Protein AF-A0A3P7R951-F1 (afdb_monomer)

Mean predicted aligned error: 12.89 Å

Solvent-accessible surface area (backbone atoms only — not comparable to full-atom values): 9909 Å² total; per-residue (Å²): 60,21,9,41,41,90,34,39,70,50,82,92,39,42,52,82,82,84,84,48,85,96,66,68,83,87,82,76,65,92,87,67,47,64,67,54,55,55,46,46,54,45,25,61,74,73,67,51,74,63,99,71,62,72,75,70,50,38,30,59,48,84,82,66,80,38,68,58,43,62,22,37,38,68,50,76,49,68,48,101,85,71,46,83,46,74,49,76,44,76,49,77,48,63,62,65,62,62,66,36,64,72,69,72,44,51,68,42,45,47,50,68,64,74,60,39,50,84,93,53,66,60,45,92,74,45,59,71,68,63,39,48,51,54,48,40,49,49,68,40,44,70,58,54,54,53,51,52,53,49,54,54,49,54,51,54,53,54,57,55,62,76,78,110

InterPro domains:
  IPR027417 P-loop containing nucleoside triphosphate hydrolase [G3DSA:3.40.50.300] (2-159)
  IPR027417 P-loop containing nucleoside triphosphate hydrolase [SSF52540] (18-157)
  IPR038729 Rad50/SbcC-type AAA domain [PF13476] (1-90)

Secondary structure (DSSP, 8-state):
-BSBTTSPSSGGG----PPPSS-------TTSSHHHHHHHHHHHHH-PPPSS-GGGTBPPHHHHT-SEEEEEEEEEEE-TTS-EEEEEEEEEEESS-HHHHHHT--HHHIIIIIS--GGGTTGGGS-HHHHHHHHHHHTTHHHHHHHHHHHHHHHHHHHHHHT-

pLDDT: mean 82.95, std 11.62, range [46.34, 96.81]

Foldseek 3Di:
DAQWAVQYFDPVSDDDDDADPPHDDDDDDPPPCSVVVVQLVCCQVPVDHPPDDPCNTGYHCVVVVDQKGKDKRWDWDQDPVRDIDIGMDIDMDGPPDPVCVVVVAQPLCCDQPVVDDPVCVCVCVDDPVSNVVSVCRRVVVVVVVVVVVVVVVVVVVVVVVVVD

Nearest PDB structures (foldseek):
  6yxx-assembly1_BN  TM=6.294E-01  e=1.209E+00  Trypanosoma brucei brucei
  6hiv-assembly1_BN  TM=6.078E-01  e=1.673E+00  Trypanosoma brucei brucei
  3ua0-assembly1_B-2  TM=7.048E-01  e=9.680E+00  Bombyx mori

Radius of gyration: 24.25 Å; Cα contacts (8 Å, |Δi|>4): 173; chains: 1; bounding box: 62×48×65 Å

Structure (mmCIF, N/CA/C/O backbone):
data_AF-A0A3P7R951-F1
#
_entry.id   AF-A0A3P7R951-F1
#
loop_
_atom_site.group_PDB
_atom_site.id
_atom_site.type_symbol
_atom_site.label_atom_id
_atom_site.label_alt_id
_atom_site.label_comp_id
_atom_site.label_asym_id
_atom_site.label_entity_id
_atom_site.label_seq_id
_atom_site.pdbx_PDB_ins_code
_atom_site.Cartn_x
_atom_site.Cartn_y
_atom_site.Cartn_z
_atom_site.occupancy
_atom_site.B_iso_or_equiv
_atom_site.auth_seq_id
_atom_site.auth_comp_id
_atom_site.auth_asym_id
_atom_site.auth_atom_id
_atom_site.pdbx_PDB_model_num
ATOM 1 N N . MET A 1 1 ? -11.004 -5.003 6.276 1.00 89.25 1 MET A N 1
ATOM 2 C CA . MET A 1 1 ? -9.749 -4.772 5.528 1.00 89.25 1 MET A CA 1
ATOM 3 C C . MET A 1 1 ? -9.706 -5.751 4.374 1.00 89.25 1 MET A C 1
ATOM 5 O O . MET A 1 1 ? -10.149 -6.871 4.559 1.00 89.25 1 MET A O 1
ATOM 9 N N . GLN A 1 2 ? -9.208 -5.353 3.211 1.00 89.12 2 GLN A N 1
ATOM 10 C CA . GLN A 1 2 ? -9.095 -6.212 2.027 1.00 89.12 2 GLN A CA 1
ATOM 11 C C . GLN A 1 2 ? -7.785 -5.899 1.307 1.00 89.12 2 GLN A C 1
ATOM 13 O O . GLN A 1 2 ? -7.448 -4.721 1.205 1.00 89.12 2 GLN A O 1
ATOM 18 N N . GLY A 1 3 ? -7.098 -6.917 0.777 1.00 83.00 3 GLY A N 1
ATOM 19 C CA . GLY A 1 3 ? -5.912 -6.735 -0.065 1.00 83.00 3 GLY A CA 1
ATOM 20 C C . GLY A 1 3 ? -4.716 -6.110 0.659 1.00 83.00 3 GLY A C 1
ATOM 21 O O . GLY A 1 3 ? -3.946 -5.385 0.036 1.00 83.00 3 GLY A O 1
ATOM 22 N N . ILE A 1 4 ? -4.577 -6.352 1.967 1.00 84.81 4 ILE A N 1
ATOM 23 C CA . ILE A 1 4 ? -3.501 -5.806 2.812 1.00 84.81 4 ILE A CA 1
ATOM 24 C C . ILE A 1 4 ? -2.656 -6.954 3.346 1.00 84.81 4 ILE A C 1
ATOM 26 O O . ILE A 1 4 ? -3.158 -7.777 4.110 1.00 84.81 4 ILE A O 1
ATOM 30 N N . ARG A 1 5 ? -1.367 -6.988 2.995 1.00 84.00 5 ARG A N 1
ATOM 31 C CA . ARG A 1 5 ? -0.429 -8.061 3.374 1.00 84.00 5 ARG A CA 1
ATOM 32 C C . ARG A 1 5 ? -1.039 -9.449 3.178 1.00 84.00 5 ARG A C 1
ATOM 34 O O . ARG A 1 5 ? -1.474 -9.747 2.081 1.00 84.00 5 ARG A O 1
ATOM 41 N N . SER A 1 6 ? -1.107 -10.292 4.207 1.00 76.00 6 SER A N 1
ATOM 42 C CA . SER A 1 6 ? -1.688 -11.637 4.130 1.00 76.00 6 SER A CA 1
ATOM 43 C C . SER A 1 6 ? -3.213 -11.656 3.969 1.00 76.00 6 SER A C 1
ATOM 45 O O . SER A 1 6 ? -3.767 -12.704 3.648 1.00 76.00 6 SER A O 1
ATOM 47 N N . VAL A 1 7 ? -3.908 -10.526 4.148 1.00 79.81 7 VAL A N 1
ATOM 48 C CA . VAL A 1 7 ? -5.352 -10.436 3.902 1.00 79.81 7 VAL A CA 1
ATOM 49 C C . VAL A 1 7 ? -5.596 -10.511 2.401 1.00 79.81 7 VAL A C 1
ATOM 51 O O . VAL A 1 7 ? -5.160 -9.637 1.647 1.00 79.81 7 VAL A O 1
ATOM 54 N N . GLY A 1 8 ? -6.304 -11.561 1.987 1.00 70.19 8 GLY A N 1
ATOM 55 C CA . GLY A 1 8 ? -6.556 -11.863 0.586 1.00 70.19 8 GLY A CA 1
ATOM 56 C C . GLY A 1 8 ? -7.261 -10.740 -0.179 1.00 70.19 8 GLY A C 1
ATOM 57 O O . GLY A 1 8 ? -7.849 -9.803 0.373 1.00 70.19 8 GLY A O 1
ATOM 58 N N . VAL A 1 9 ? -7.191 -10.844 -1.503 1.00 74.81 9 VAL A N 1
ATOM 59 C CA . VAL A 1 9 ? -7.805 -9.889 -2.430 1.00 74.81 9 VAL A CA 1
ATOM 60 C C . VAL A 1 9 ? -9.264 -10.271 -2.681 1.00 74.81 9 VAL A C 1
ATOM 62 O O . VAL A 1 9 ? -9.586 -11.448 -2.849 1.00 74.81 9 VAL A O 1
ATOM 65 N N . GLY A 1 10 ? -10.135 -9.267 -2.766 1.00 73.06 10 GLY A N 1
ATOM 66 C CA . GLY A 1 10 ? -11.569 -9.424 -3.018 1.00 73.06 10 GLY A CA 1
ATOM 67 C C . GLY A 1 10 ? -12.422 -9.280 -1.749 1.00 73.06 10 GLY A C 1
ATOM 68 O O . GLY A 1 10 ? -11.934 -9.546 -0.649 1.00 73.06 10 GLY A O 1
ATOM 69 N N . PRO A 1 11 ? -13.687 -8.839 -1.874 1.00 72.31 11 PRO A N 1
ATOM 70 C CA . PRO A 1 11 ? -14.583 -8.634 -0.733 1.00 72.31 11 PRO A CA 1
ATOM 71 C C . PRO A 1 11 ? -14.856 -9.917 0.066 1.00 72.31 11 PRO A C 1
ATOM 73 O O . PRO A 1 11 ? -15.053 -9.847 1.274 1.00 72.31 11 PRO A O 1
ATOM 76 N N . GLN A 1 12 ? -14.806 -11.083 -0.581 1.00 76.50 12 GLN A N 1
ATOM 77 C CA . GLN A 1 12 ? -14.976 -12.399 0.039 1.00 76.50 12 GLN A CA 1
ATOM 78 C C . GLN A 1 12 ? -13.847 -12.775 1.010 1.00 76.50 12 GLN A C 1
ATOM 80 O O . GLN A 1 12 ? -14.050 -13.587 1.901 1.00 76.50 12 GLN A O 1
ATOM 85 N N . ASN A 1 13 ? -12.670 -12.163 0.856 1.00 78.94 13 ASN A N 1
ATOM 86 C CA . ASN A 1 13 ? -11.493 -12.408 1.692 1.00 78.94 13 ASN A CA 1
ATOM 87 C C . ASN A 1 13 ? -11.243 -11.252 2.671 1.00 78.94 13 ASN A C 1
ATOM 89 O O . ASN A 1 13 ? -10.137 -11.096 3.195 1.00 78.94 13 ASN A O 1
ATOM 93 N N . ALA A 1 14 ? -12.241 -10.388 2.876 1.00 83.56 14 ALA A N 1
ATOM 94 C CA . ALA A 1 14 ? -12.091 -9.231 3.735 1.00 83.56 14 ALA A CA 1
ATOM 95 C C . ALA A 1 14 ? -12.013 -9.653 5.209 1.00 83.56 14 ALA A C 1
ATOM 97 O O . ALA A 1 14 ? -12.940 -10.243 5.756 1.00 83.56 14 ALA A O 1
ATOM 98 N N . ALA A 1 15 ? -10.932 -9.268 5.883 1.00 86.31 15 ALA A N 1
ATOM 99 C CA . ALA A 1 15 ? -10.808 -9.423 7.325 1.00 86.31 15 ALA A CA 1
ATOM 100 C C . ALA A 1 15 ? -11.641 -8.350 8.040 1.00 86.31 15 ALA A C 1
ATOM 102 O O . ALA A 1 15 ? -11.412 -7.146 7.852 1.00 86.31 15 ALA A O 1
ATOM 103 N N . VAL A 1 16 ? -12.597 -8.772 8.863 1.00 89.75 16 VAL A N 1
ATOM 104 C CA . VAL A 1 16 ? -13.429 -7.893 9.693 1.00 89.75 16 VAL A CA 1
ATOM 105 C C . VAL A 1 16 ? -13.048 -8.107 11.152 1.00 89.75 16 VAL A C 1
ATOM 107 O O . VAL A 1 16 ? -12.957 -9.241 11.607 1.00 89.75 16 VAL A O 1
ATOM 110 N N . VAL A 1 17 ? -12.800 -7.011 11.866 1.00 90.81 17 VAL A N 1
ATOM 111 C CA . VAL A 1 17 ? -12.533 -7.017 13.307 1.00 90.81 17 VAL A CA 1
ATOM 112 C C . VAL A 1 17 ? -13.584 -6.142 13.965 1.00 90.81 17 VAL A C 1
ATOM 114 O O . VAL A 1 17 ? -13.772 -4.993 13.557 1.00 90.81 17 VAL A O 1
ATOM 117 N N . GLU A 1 18 ? -14.265 -6.692 14.961 1.00 92.50 18 GLU A N 1
ATOM 118 C CA . GLU A 1 18 ? -15.212 -5.966 15.795 1.00 92.50 18 GLU A CA 1
ATOM 119 C C . GLU A 1 18 ? -14.535 -5.596 17.114 1.00 92.50 18 GLU A C 1
ATOM 121 O O . GLU A 1 18 ? -13.963 -6.448 17.795 1.00 92.50 18 GLU A O 1
ATOM 126 N N . PHE A 1 19 ? -14.553 -4.305 17.445 1.00 91.56 19 PHE A N 1
ATOM 127 C CA . PHE A 1 19 ? -13.993 -3.808 18.696 1.00 91.56 19 PHE A CA 1
ATOM 128 C C . PHE A 1 19 ? -15.072 -3.842 19.773 1.00 91.56 19 PHE A C 1
ATOM 130 O O . PHE A 1 19 ? -16.126 -3.222 19.635 1.00 91.56 19 PHE A O 1
ATOM 137 N N . LEU A 1 20 ? -14.784 -4.572 20.843 1.00 89.94 20 LEU A N 1
ATOM 138 C CA . LEU A 1 20 ? -15.634 -4.730 22.011 1.00 89.94 20 LEU A CA 1
ATOM 139 C C . LEU A 1 20 ? -15.342 -3.638 23.046 1.00 89.94 20 LEU A C 1
ATOM 141 O O . LEU A 1 20 ? -14.208 -3.169 23.181 1.00 89.94 20 LEU A O 1
ATOM 145 N N . SER A 1 21 ? -16.376 -3.270 23.802 1.00 86.81 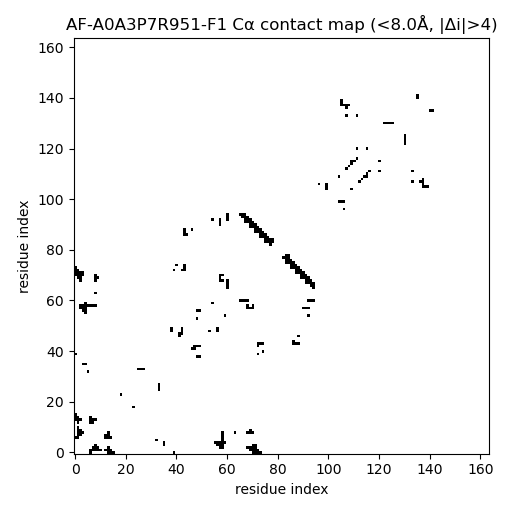21 SER A N 1
ATOM 146 C CA . SER A 1 21 ? -16.282 -2.400 24.976 1.00 86.81 21 SER A CA 1
ATOM 147 C C . SER A 1 21 ? -16.407 -3.247 26.251 1.00 86.81 21 SER A C 1
ATOM 149 O O . SER A 1 21 ? -17.259 -4.136 26.281 1.00 86.81 21 SER A O 1
ATOM 151 N N . PRO A 1 22 ? -15.587 -3.017 27.295 1.00 92.25 22 PRO A N 1
ATOM 152 C CA . PRO A 1 22 ? -14.602 -1.937 27.426 1.00 92.25 22 PRO A CA 1
ATOM 153 C C . PRO A 1 22 ? -13.216 -2.266 26.845 1.00 92.25 22 PRO A C 1
ATOM 155 O O . PRO A 1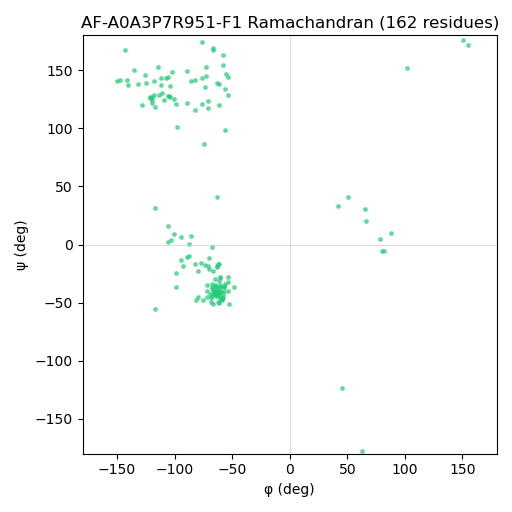 22 ? -12.376 -1.376 26.751 1.00 92.25 22 PRO A O 1
ATOM 158 N N . LEU A 1 23 ? -12.957 -3.525 26.477 1.00 90.44 23 LEU A N 1
ATOM 159 C CA . LEU A 1 23 ? -11.631 -3.995 26.079 1.00 90.44 23 LEU A CA 1
ATOM 160 C C . LEU A 1 23 ? -11.710 -4.965 24.895 1.00 90.44 23 LEU A C 1
ATOM 162 O O . LEU A 1 23 ? -12.528 -5.880 24.879 1.00 90.44 23 LEU A O 1
ATOM 166 N N . THR A 1 24 ? -10.796 -4.801 23.937 1.00 91.88 24 THR A N 1
ATOM 167 C CA . THR A 1 24 ? -10.568 -5.738 22.827 1.00 91.88 24 THR A CA 1
ATOM 168 C C . THR A 1 24 ? -9.147 -6.283 22.912 1.00 91.88 24 THR A C 1
ATOM 170 O O . THR A 1 24 ? -8.198 -5.504 22.982 1.00 91.88 24 THR A O 1
ATOM 173 N N . ILE A 1 25 ? -8.982 -7.607 22.871 1.00 91.81 25 ILE A N 1
ATOM 174 C CA . ILE A 1 25 ? -7.669 -8.268 22.898 1.00 91.81 25 ILE A CA 1
ATOM 175 C C . ILE A 1 25 ? -7.380 -8.872 21.522 1.00 91.81 25 ILE A C 1
ATOM 177 O O . ILE A 1 25 ? -8.146 -9.690 21.021 1.00 91.81 25 ILE A O 1
ATOM 181 N N . LEU A 1 26 ? -6.246 -8.500 20.923 1.00 89.69 26 LEU A N 1
ATOM 182 C CA . LEU A 1 26 ? -5.749 -9.097 19.680 1.00 89.69 26 LEU A CA 1
ATOM 183 C C . LEU A 1 26 ? -4.688 -10.158 20.007 1.00 89.69 26 LEU A C 1
ATOM 185 O O . LEU A 1 26 ? -3.536 -9.829 20.285 1.00 89.69 26 LEU A O 1
ATOM 189 N N . CYS A 1 27 ? -5.075 -11.432 19.965 1.00 91.38 27 CYS A N 1
ATOM 190 C CA . CYS A 1 27 ? -4.230 -12.588 20.285 1.00 91.38 27 CYS A CA 1
ATOM 191 C C . CYS A 1 27 ? -3.994 -13.473 19.044 1.00 91.38 27 CYS A C 1
ATOM 193 O O . CYS A 1 27 ? -4.800 -13.485 18.118 1.00 91.38 27 CYS A O 1
ATOM 195 N N . GLY A 1 28 ? -2.870 -14.195 19.004 1.00 88.94 28 GLY A N 1
ATOM 196 C CA . GLY A 1 28 ? -2.537 -15.151 17.944 1.00 88.94 28 GLY A CA 1
ATOM 197 C C . GLY A 1 28 ? -1.027 -15.364 17.790 1.00 88.94 28 GLY A C 1
ATOM 198 O O . GLY A 1 28 ? -0.244 -14.614 18.379 1.00 88.94 28 GLY A O 1
ATOM 199 N N . PRO A 1 29 ? -0.585 -16.335 16.976 1.00 87.62 29 PRO A N 1
ATOM 200 C CA . PRO A 1 29 ? 0.834 -16.600 16.729 1.00 87.62 29 PRO A CA 1
ATOM 201 C C . PRO A 1 29 ? 1.544 -15.460 15.971 1.00 87.62 29 PRO A C 1
ATOM 203 O O . PRO A 1 29 ? 0.919 -14.518 15.464 1.00 87.62 29 PRO A O 1
ATOM 206 N N . ASN A 1 30 ? 2.877 -15.510 15.907 1.00 83.94 30 ASN A N 1
ATOM 207 C CA . ASN A 1 30 ? 3.661 -14.592 15.072 1.00 83.94 30 ASN A CA 1
ATOM 208 C C . ASN A 1 30 ? 3.282 -14.773 13.595 1.00 83.94 30 ASN A C 1
ATOM 210 O O . ASN A 1 30 ? 3.043 -15.886 13.144 1.00 83.94 30 ASN A O 1
ATOM 214 N N . GLY A 1 31 ? 3.154 -13.667 12.858 1.00 77.00 31 GLY A N 1
ATOM 215 C CA . GLY A 1 31 ? 2.663 -13.691 11.474 1.00 77.00 31 GLY A CA 1
ATOM 216 C C . GLY A 1 31 ? 1.135 -13.742 11.316 1.00 77.00 31 GLY A C 1
ATOM 217 O O . GLY A 1 31 ? 0.650 -13.546 10.208 1.00 77.00 31 GLY A O 1
ATOM 218 N N . ALA A 1 32 ? 0.353 -13.877 12.398 1.00 81.56 32 ALA A N 1
ATOM 219 C CA . ALA A 1 32 ? -1.119 -13.909 12.333 1.00 81.56 32 ALA A CA 1
ATOM 220 C C . ALA A 1 32 ? -1.790 -12.581 11.909 1.00 81.56 32 ALA A C 1
ATOM 222 O O . ALA A 1 32 ? -3.010 -12.502 11.836 1.00 81.56 32 ALA A O 1
ATOM 223 N N . GLY A 1 33 ? -1.021 -11.511 11.674 1.00 83.81 33 GLY A N 1
ATOM 224 C CA . GLY A 1 33 ? -1.559 -10.220 11.223 1.00 83.81 33 GLY A CA 1
ATOM 225 C C . GLY A 1 33 ? -1.994 -9.253 12.333 1.00 83.81 33 GLY A C 1
ATOM 226 O O . GLY A 1 33 ? -2.563 -8.211 12.027 1.00 83.81 33 GLY A O 1
ATOM 227 N N . LYS A 1 34 ? -1.685 -9.525 13.611 1.00 88.69 34 LYS A N 1
ATOM 228 C CA . LYS A 1 34 ? -1.994 -8.620 14.744 1.00 88.69 34 LYS A CA 1
ATOM 229 C C . LYS A 1 34 ? -1.475 -7.194 14.517 1.00 88.69 34 LYS A C 1
ATOM 231 O O . LYS A 1 34 ? -2.235 -6.234 14.592 1.00 88.69 34 LYS A O 1
ATOM 236 N N . THR A 1 35 ? -0.194 -7.062 14.166 1.00 87.44 35 THR A N 1
ATOM 237 C CA . THR A 1 35 ? 0.429 -5.770 13.838 1.00 87.44 35 THR A CA 1
ATOM 238 C C . THR A 1 35 ? -0.257 -5.103 12.647 1.00 87.44 35 THR A C 1
ATOM 240 O O . THR A 1 35 ? -0.459 -3.897 12.657 1.00 87.44 35 THR A O 1
ATOM 243 N N . THR A 1 36 ? -0.699 -5.887 11.661 1.00 88.25 36 THR A N 1
ATOM 244 C CA . THR A 1 36 ? -1.396 -5.390 10.468 1.00 88.25 36 THR A CA 1
ATOM 245 C C . THR A 1 36 ? -2.746 -4.758 10.798 1.00 88.25 36 THR A C 1
ATOM 247 O O . THR A 1 36 ? -3.104 -3.757 10.183 1.00 88.25 36 THR A O 1
ATOM 250 N N . VAL A 1 37 ? -3.470 -5.268 11.803 1.00 90.00 37 VAL A N 1
ATOM 251 C CA . VAL A 1 37 ? -4.696 -4.622 12.308 1.00 90.00 37 VAL A CA 1
ATOM 252 C C . VAL A 1 37 ? -4.377 -3.222 12.844 1.00 90.00 37 VAL A C 1
ATOM 254 O O . VAL A 1 37 ? -5.046 -2.256 12.482 1.00 90.00 37 VAL A O 1
ATOM 257 N N . ILE A 1 38 ? -3.327 -3.095 13.660 1.00 90.00 38 ILE A N 1
ATOM 258 C CA . ILE A 1 38 ? -2.906 -1.812 14.243 1.00 90.00 38 ILE A CA 1
ATOM 259 C C . ILE A 1 38 ? -2.424 -0.837 13.160 1.00 90.00 38 ILE A C 1
ATOM 261 O O . ILE A 1 38 ? -2.808 0.332 13.159 1.00 90.00 38 ILE A O 1
ATOM 265 N N . GLU A 1 39 ? -1.639 -1.312 12.193 1.00 89.38 39 GLU A N 1
ATOM 266 C CA . GLU A 1 39 ? -1.187 -0.509 11.052 1.00 89.38 39 GLU A CA 1
ATOM 267 C C . GLU A 1 39 ? -2.363 -0.021 10.195 1.00 89.38 39 GLU A C 1
ATOM 269 O O . GLU A 1 39 ? -2.377 1.134 9.777 1.00 89.38 39 GLU A O 1
ATOM 274 N N . ALA A 1 40 ? -3.381 -0.856 9.971 1.00 90.06 40 ALA A N 1
ATOM 275 C CA . ALA A 1 40 ? -4.578 -0.464 9.235 1.00 90.06 40 ALA A CA 1
ATOM 276 C C . ALA A 1 40 ? -5.416 0.583 9.986 1.00 90.06 40 ALA A C 1
ATOM 278 O O . ALA A 1 40 ? -5.928 1.510 9.356 1.00 90.06 40 ALA A O 1
ATOM 279 N N . LEU A 1 41 ? -5.526 0.478 11.317 1.00 91.56 41 LEU A N 1
ATOM 280 C CA . LEU A 1 41 ? -6.161 1.503 12.154 1.00 91.56 41 LEU A CA 1
ATOM 281 C C . LEU A 1 41 ? -5.412 2.836 12.083 1.00 91.56 41 LEU A C 1
ATOM 283 O O . LEU A 1 41 ? -6.033 3.892 11.940 1.00 91.56 41 LEU A O 1
ATOM 287 N N . LYS A 1 42 ? -4.078 2.800 12.132 1.00 90.38 42 LYS A N 1
ATOM 288 C CA . LYS A 1 42 ? -3.265 4.002 11.948 1.00 90.38 42 LYS A CA 1
ATOM 289 C C . LYS A 1 42 ? -3.495 4.589 10.554 1.00 90.38 42 LYS A C 1
ATOM 291 O O . LYS A 1 42 ? -3.863 5.749 10.433 1.00 90.38 42 LYS A O 1
ATOM 296 N N . TYR A 1 43 ? -3.394 3.770 9.512 1.00 90.56 43 TYR A N 1
ATOM 297 C CA . TYR A 1 43 ? -3.570 4.213 8.132 1.00 90.56 43 TYR A CA 1
ATOM 298 C C . TYR A 1 43 ? -4.944 4.847 7.881 1.00 90.56 43 TYR A C 1
ATOM 300 O O . TYR A 1 43 ? -5.033 5.906 7.268 1.00 90.56 43 TYR A O 1
ATOM 308 N N . VAL A 1 44 ? -6.037 4.247 8.362 1.00 92.06 44 VAL A N 1
ATOM 309 C CA . VAL A 1 44 ? -7.381 4.802 8.128 1.00 92.06 44 VAL A CA 1
ATOM 310 C C . VAL A 1 44 ? -7.596 6.132 8.852 1.00 92.06 44 VAL A C 1
ATOM 312 O O . VAL A 1 44 ? -8.246 7.016 8.291 1.00 92.06 44 VAL A O 1
ATOM 315 N N . THR A 1 45 ? -7.005 6.305 10.037 1.00 90.50 45 THR A N 1
ATOM 316 C CA . THR A 1 45 ? -7.139 7.522 10.851 1.00 90.50 45 THR A CA 1
ATOM 317 C C . THR A 1 45 ? -6.197 8.640 10.403 1.00 90.50 45 THR A C 1
ATOM 319 O O . THR A 1 45 ? -6.660 9.755 10.187 1.00 90.50 45 THR A O 1
ATOM 322 N N . THR A 1 46 ? -4.912 8.357 10.180 1.00 89.00 46 THR A N 1
ATOM 323 C CA . THR A 1 46 ? -3.897 9.379 9.859 1.00 89.00 46 THR A CA 1
ATOM 324 C C . THR A 1 46 ? -3.593 9.496 8.367 1.00 89.00 46 THR A C 1
ATOM 326 O O . THR A 1 46 ? -3.163 10.543 7.902 1.00 89.00 46 THR A O 1
ATOM 329 N N . GLY A 1 47 ? -3.831 8.442 7.585 1.00 84.88 47 GLY A N 1
ATOM 330 C CA . GLY A 1 47 ? -3.391 8.350 6.190 1.00 84.88 47 GLY A CA 1
ATOM 331 C C . GLY A 1 47 ? -1.923 7.968 6.017 1.00 84.88 47 GLY A C 1
ATOM 332 O O . GLY A 1 47 ? -1.505 7.716 4.890 1.00 84.88 47 GLY A O 1
ATOM 333 N N . GLU A 1 48 ? -1.160 7.876 7.107 1.00 82.38 48 GLU A N 1
ATOM 334 C CA . GLU A 1 48 ? 0.242 7.474 7.062 1.00 82.38 48 GLU A CA 1
ATOM 335 C C . GLU A 1 48 ? 0.372 5.978 6.791 1.00 82.38 48 GLU A C 1
ATOM 337 O O . GLU A 1 48 ? -0.293 5.140 7.406 1.00 82.38 48 GLU A O 1
ATOM 342 N N . LEU A 1 49 ? 1.289 5.644 5.894 1.00 79.38 49 LEU A N 1
ATOM 343 C CA . LEU A 1 49 ? 1.703 4.272 5.649 1.00 79.38 49 LEU A CA 1
ATOM 344 C C . LEU A 1 49 ? 2.574 3.746 6.807 1.00 79.38 49 LEU A C 1
ATOM 346 O O . LEU A 1 49 ? 3.237 4.530 7.493 1.00 79.38 49 LEU A O 1
ATOM 350 N N . PRO A 1 50 ? 2.595 2.421 7.051 1.00 75.38 50 PRO A N 1
ATOM 351 C CA . PRO A 1 50 ? 3.537 1.834 7.998 1.00 75.38 50 PRO A CA 1
ATOM 352 C C . PRO A 1 50 ? 4.981 2.151 7.596 1.00 75.38 50 PRO A C 1
ATOM 354 O O . PRO A 1 50 ? 5.261 2.360 6.419 1.00 75.38 50 PRO A O 1
ATOM 357 N N . LYS A 1 51 ? 5.904 2.165 8.570 1.00 64.25 51 LYS A N 1
ATOM 358 C CA . LYS A 1 51 ? 7.335 2.428 8.335 1.00 64.25 51 LYS A CA 1
ATOM 359 C C . LYS A 1 51 ? 7.883 1.417 7.308 1.00 64.25 51 LYS A C 1
ATOM 361 O O . LYS A 1 51 ? 8.155 0.275 7.666 1.00 64.25 51 LYS A O 1
ATOM 366 N N . GLY A 1 52 ? 7.983 1.818 6.038 1.00 59.75 52 GLY A N 1
ATOM 367 C CA . GLY A 1 52 ? 8.347 0.953 4.912 1.00 59.75 52 GLY A CA 1
ATOM 368 C C . GLY A 1 52 ? 7.719 1.390 3.578 1.00 59.75 52 GLY A C 1
ATOM 369 O O . GLY A 1 52 ? 6.949 2.344 3.515 1.00 59.75 52 GLY A O 1
ATOM 370 N N . ASN A 1 53 ? 8.068 0.692 2.493 1.00 58.16 53 ASN A N 1
ATOM 371 C CA . ASN A 1 53 ? 7.596 0.973 1.130 1.00 58.16 53 ASN A CA 1
ATOM 372 C C . ASN A 1 53 ? 6.108 0.574 0.948 1.00 58.16 53 ASN A C 1
ATOM 374 O O . ASN A 1 53 ? 5.681 -0.451 1.484 1.00 58.16 53 ASN A O 1
ATOM 378 N N . LEU A 1 54 ? 5.328 1.324 0.151 1.00 57.44 54 LEU A N 1
ATOM 379 C CA . LEU A 1 54 ? 3.914 1.046 -0.196 1.00 57.44 54 LEU A CA 1
ATOM 380 C C . LEU A 1 54 ? 3.678 -0.406 -0.638 1.00 57.44 54 LEU A C 1
ATOM 382 O O . LEU A 1 54 ? 2.655 -1.012 -0.306 1.00 57.44 54 LEU A O 1
ATOM 386 N N . GLN A 1 55 ? 4.653 -0.967 -1.358 1.00 58.03 55 GLN A N 1
ATOM 387 C CA . GLN A 1 55 ? 4.619 -2.340 -1.863 1.00 58.03 55 GLN A CA 1
ATOM 388 C C . GLN A 1 55 ? 4.576 -3.406 -0.756 1.00 58.03 55 GLN A C 1
ATOM 390 O O . GLN A 1 55 ? 4.176 -4.531 -1.026 1.00 58.03 55 GLN A O 1
ATOM 395 N N . ALA A 1 56 ? 4.960 -3.072 0.483 1.00 63.44 56 ALA A N 1
ATOM 396 C CA . ALA A 1 56 ? 4.934 -3.991 1.622 1.00 63.44 56 ALA A CA 1
ATOM 397 C C . ALA A 1 56 ? 3.597 -3.983 2.389 1.00 63.44 56 ALA A C 1
ATOM 399 O O . ALA A 1 56 ? 3.381 -4.818 3.272 1.00 63.44 56 ALA A O 1
ATOM 400 N N . PHE A 1 57 ? 2.710 -3.020 2.110 1.00 73.12 57 PHE A N 1
ATOM 401 C CA . PHE A 1 57 ? 1.410 -2.922 2.778 1.00 73.12 57 PHE A CA 1
ATOM 402 C C . PHE A 1 57 ? 0.274 -3.508 1.935 1.00 73.12 57 PHE A C 1
ATOM 404 O O . PHE A 1 57 ? -0.612 -4.168 2.480 1.00 73.12 57 PHE A O 1
ATOM 411 N N . ILE A 1 58 ? 0.318 -3.332 0.614 1.00 77.00 58 ILE A N 1
ATOM 412 C CA . ILE A 1 58 ? -0.628 -3.961 -0.316 1.00 77.00 58 ILE A CA 1
ATOM 413 C C . ILE A 1 58 ? -0.259 -5.442 -0.494 1.00 77.00 58 ILE A C 1
ATOM 415 O O . ILE A 1 58 ? 0.913 -5.808 -0.459 1.00 77.00 58 ILE A O 1
ATOM 419 N N . HIS A 1 59 ? -1.266 -6.310 -0.623 1.00 77.44 59 HIS A N 1
ATOM 420 C CA . HIS A 1 59 ? -1.063 -7.737 -0.882 1.00 77.44 59 HIS A CA 1
ATOM 421 C C . HIS A 1 59 ? -0.223 -7.948 -2.151 1.00 77.44 59 HIS A C 1
ATOM 423 O O . HIS A 1 59 ? -0.499 -7.337 -3.185 1.00 77.44 59 HIS A O 1
ATOM 429 N N . ASP A 1 60 ? 0.777 -8.831 -2.076 1.00 70.06 60 ASP A N 1
ATOM 430 C CA . ASP A 1 60 ? 1.749 -9.008 -3.155 1.00 70.06 60 ASP A CA 1
ATOM 431 C C . ASP A 1 60 ? 1.066 -9.466 -4.452 1.00 70.06 60 ASP A C 1
ATOM 433 O O . ASP A 1 60 ? 0.442 -10.527 -4.538 1.00 70.06 60 ASP A O 1
ATOM 437 N N . ILE A 1 61 ? 1.222 -8.649 -5.490 1.00 67.19 61 ILE A N 1
ATOM 438 C CA . ILE A 1 61 ? 0.697 -8.891 -6.834 1.00 67.19 61 ILE A CA 1
ATOM 439 C C . ILE A 1 61 ? 1.179 -10.220 -7.418 1.00 67.19 61 ILE A C 1
ATOM 441 O O . ILE A 1 61 ? 0.430 -10.866 -8.155 1.00 67.19 61 ILE A O 1
ATOM 445 N N . ARG A 1 62 ? 2.412 -10.636 -7.105 1.00 65.62 62 ARG A N 1
ATOM 446 C CA . ARG A 1 62 ? 3.021 -11.862 -7.639 1.00 65.62 62 ARG A CA 1
ATOM 447 C C . ARG A 1 62 ? 2.284 -13.112 -7.171 1.00 65.62 62 ARG A C 1
ATOM 449 O O . ARG A 1 62 ? 2.226 -14.080 -7.917 1.00 65.62 62 ARG A O 1
ATOM 456 N N . LEU A 1 63 ? 1.681 -13.066 -5.983 1.00 65.75 63 LEU A N 1
ATOM 457 C CA . LEU A 1 63 ? 0.922 -14.180 -5.410 1.00 65.75 63 LEU A CA 1
ATOM 458 C C . LEU A 1 63 ? -0.495 -14.293 -5.986 1.00 65.75 63 LEU A C 1
ATOM 460 O O . LEU A 1 63 ? -1.101 -15.356 -5.932 1.00 65.75 63 LEU A O 1
ATOM 464 N N . CYS A 1 64 ? -1.035 -13.199 -6.530 1.00 60.47 64 CYS A N 1
ATOM 465 C CA . CYS A 1 64 ? -2.405 -13.146 -7.039 1.00 60.47 64 CYS A CA 1
ATOM 466 C C . CYS A 1 64 ? -2.535 -13.415 -8.543 1.00 60.47 64 CYS A C 1
ATOM 468 O O . CYS A 1 64 ? -3.662 -13.525 -9.016 1.00 60.47 64 CYS A O 1
ATOM 470 N N . ASP A 1 65 ? -1.424 -13.403 -9.287 1.00 67.38 65 ASP A N 1
ATOM 471 C CA . ASP A 1 65 ? -1.360 -13.367 -10.758 1.00 67.38 65 ASP A CA 1
ATOM 472 C C . ASP A 1 65 ? -2.366 -12.405 -11.429 1.00 67.38 65 ASP A C 1
ATOM 474 O O . ASP A 1 65 ? -2.888 -12.623 -12.520 1.00 67.38 65 ASP A O 1
ATOM 478 N N . LYS A 1 66 ? -2.655 -11.287 -10.757 1.00 67.69 66 LYS A N 1
ATOM 479 C CA . LYS A 1 66 ? -3.566 -10.248 -11.248 1.00 67.69 66 LYS A CA 1
ATOM 480 C C . LYS A 1 66 ? -2.777 -9.063 -11.783 1.00 67.69 66 LYS A C 1
ATOM 482 O O . LYS A 1 66 ? -1.716 -8.715 -11.275 1.00 67.69 66 LYS A O 1
ATOM 487 N N . ALA A 1 67 ? -3.327 -8.387 -12.793 1.00 66.69 67 ALA A N 1
ATOM 488 C CA . ALA A 1 67 ? -2.734 -7.165 -13.345 1.00 66.69 67 ALA A CA 1
ATOM 489 C C . ALA A 1 67 ? -2.846 -5.955 -12.394 1.00 66.69 67 ALA A C 1
ATOM 491 O O . ALA A 1 67 ? -2.130 -4.967 -12.559 1.00 66.69 67 ALA A O 1
ATOM 492 N N . ARG A 1 68 ? -3.753 -6.035 -11.415 1.00 75.31 68 ARG A N 1
ATOM 493 C CA . ARG A 1 68 ? -4.055 -4.996 -10.433 1.00 75.31 68 ARG A CA 1
ATOM 494 C C . ARG A 1 68 ? -4.512 -5.635 -9.124 1.00 75.31 68 ARG A C 1
ATOM 496 O O . ARG A 1 68 ? -5.285 -6.594 -9.145 1.00 75.31 68 ARG A O 1
ATOM 503 N N . VAL A 1 69 ? -4.072 -5.073 -8.005 1.00 79.75 69 VAL A N 1
ATOM 504 C CA . VAL A 1 69 ? -4.556 -5.406 -6.664 1.00 79.75 69 VAL A CA 1
ATOM 505 C C . VAL A 1 69 ? -5.144 -4.153 -6.030 1.00 79.75 69 VAL A C 1
ATOM 507 O O . VAL A 1 69 ? -4.479 -3.123 -5.928 1.00 79.75 69 VAL A O 1
ATOM 510 N N . ASP A 1 70 ? -6.402 -4.264 -5.610 1.00 84.00 70 ASP A N 1
ATOM 511 C CA . ASP A 1 70 ? -7.110 -3.229 -4.866 1.00 84.00 70 ASP A CA 1
ATOM 512 C C . ASP A 1 70 ? -7.094 -3.557 -3.373 1.00 84.00 70 ASP A C 1
ATOM 514 O O . ASP A 1 70 ? -7.618 -4.592 -2.942 1.00 84.00 70 ASP A O 1
ATOM 518 N N . ALA A 1 71 ? -6.536 -2.642 -2.587 1.00 88.81 71 ALA A N 1
ATOM 519 C CA . ALA A 1 71 ? -6.538 -2.694 -1.137 1.00 88.81 71 ALA A CA 1
ATOM 520 C C . ALA A 1 71 ? -7.527 -1.675 -0.564 1.00 88.81 71 ALA A C 1
ATOM 522 O O . ALA A 1 71 ? -7.681 -0.565 -1.081 1.00 88.81 71 ALA A O 1
ATOM 523 N N . SER A 1 72 ? -8.197 -2.025 0.533 1.00 91.44 72 SER A N 1
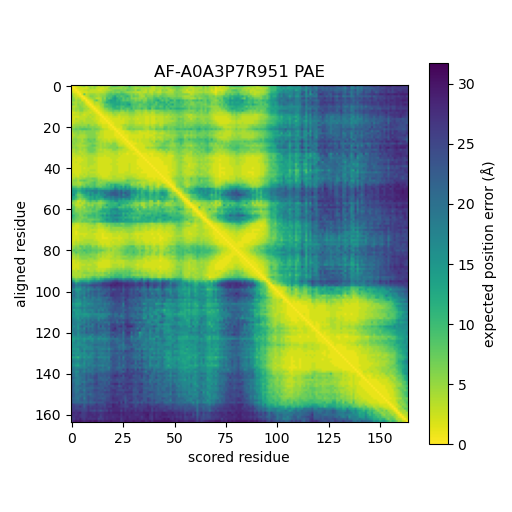ATOM 524 C CA . SER A 1 72 ? -9.028 -1.065 1.260 1.00 91.44 72 SER A CA 1
ATOM 525 C C . SER A 1 72 ? -9.078 -1.307 2.765 1.00 91.44 72 SER A C 1
ATOM 527 O O . SER A 1 72 ? -9.179 -2.442 3.248 1.00 91.44 72 SER A O 1
ATOM 529 N N . VAL A 1 73 ? -9.075 -0.203 3.514 1.00 93.19 73 VAL A N 1
ATOM 530 C CA . VAL A 1 73 ? -9.384 -0.172 4.946 1.00 93.19 73 VAL A CA 1
ATOM 531 C C . VAL A 1 73 ? -10.676 0.601 5.146 1.00 93.19 73 VAL A C 1
ATOM 533 O O . VAL A 1 73 ? -10.823 1.723 4.663 1.00 93.19 73 VAL A O 1
ATOM 536 N N . LYS A 1 74 ? -11.611 -0.015 5.868 1.00 94.12 74 LYS A N 1
ATOM 537 C CA . LYS A 1 74 ? -12.869 0.590 6.299 1.00 94.12 74 LYS A CA 1
ATOM 538 C C . LYS A 1 74 ? -12.915 0.576 7.820 1.00 94.12 74 LYS A C 1
ATOM 540 O O . LYS A 1 74 ? -12.754 -0.492 8.404 1.00 94.12 74 LYS A O 1
ATOM 545 N N . LEU A 1 75 ? -13.152 1.735 8.425 1.00 95.19 75 LEU A N 1
ATOM 546 C CA . LEU A 1 75 ? -13.370 1.898 9.859 1.00 95.19 75 LEU A CA 1
ATOM 547 C C . LEU A 1 75 ? -14.750 2.501 10.084 1.00 95.19 75 LEU A C 1
ATOM 549 O O . LEU A 1 75 ? -15.042 3.586 9.586 1.00 95.19 75 LEU A O 1
ATOM 553 N N . LYS A 1 76 ? -15.586 1.792 10.840 1.00 95.50 76 LYS A N 1
ATOM 554 C CA . LYS A 1 76 ? -16.892 2.266 11.296 1.00 95.50 76 LYS A CA 1
ATOM 555 C C . LYS A 1 76 ? -16.778 2.599 12.778 1.00 95.50 76 LYS A C 1
ATOM 557 O O . LYS A 1 76 ? -16.327 1.760 13.549 1.00 95.50 76 LYS A O 1
ATOM 562 N N . PHE A 1 77 ? -17.179 3.801 13.167 1.00 94.19 77 PHE A N 1
ATOM 563 C CA . PHE A 1 77 ? -17.163 4.241 14.560 1.00 94.19 77 PHE A CA 1
ATOM 564 C C . PHE A 1 77 ? -18.372 5.125 14.864 1.00 94.19 77 PHE A C 1
ATOM 566 O O . PHE A 1 77 ? -19.099 5.546 13.960 1.00 94.19 77 PHE A O 1
ATOM 573 N N . ARG A 1 78 ? -18.610 5.382 16.150 1.00 94.62 78 ARG A N 1
ATOM 574 C CA . ARG A 1 78 ? -19.598 6.355 16.616 1.00 94.62 78 ARG A CA 1
ATOM 575 C C . ARG A 1 78 ? -18.854 7.602 17.084 1.00 94.62 78 ARG A C 1
ATOM 577 O O . ARG A 1 78 ? -17.914 7.478 17.862 1.00 94.62 78 ARG A O 1
ATOM 584 N N . ASP A 1 79 ? -19.226 8.773 16.580 1.00 92.75 79 ASP A N 1
ATOM 585 C CA . ASP A 1 79 ? -18.628 10.032 17.032 1.00 92.75 79 ASP A CA 1
ATOM 586 C C . ASP A 1 79 ? -19.167 10.460 18.410 1.00 92.75 79 ASP A C 1
ATOM 588 O O . ASP A 1 79 ? -20.107 9.869 18.947 1.00 92.75 79 ASP A O 1
ATOM 592 N N . ILE A 1 80 ? -18.596 11.529 18.973 1.00 93.06 80 ILE A N 1
ATOM 593 C CA . ILE A 1 80 ? -19.021 12.096 20.266 1.00 93.06 80 ILE A CA 1
ATOM 594 C C . ILE A 1 80 ? -20.477 12.591 20.277 1.00 93.06 80 ILE A C 1
ATOM 596 O O . ILE A 1 80 ? -21.052 12.795 21.338 1.00 93.06 80 ILE A O 1
ATOM 600 N N . ARG A 1 81 ? -21.088 12.784 19.102 1.00 96.06 81 ARG A N 1
ATOM 601 C CA . ARG A 1 81 ? -22.488 13.200 18.939 1.00 96.06 81 ARG A CA 1
ATOM 602 C C . ARG A 1 81 ? -23.417 12.001 18.745 1.00 96.06 81 ARG A C 1
ATOM 604 O O . ARG A 1 81 ? -24.589 12.178 18.423 1.00 96.06 81 ARG A O 1
ATOM 611 N N . GLY A 1 82 ? -22.902 10.782 18.884 1.00 92.56 82 GLY A N 1
ATOM 612 C CA . GLY A 1 82 ? -23.661 9.554 18.714 1.00 92.56 82 GLY A CA 1
ATOM 613 C C . GLY A 1 82 ? -23.896 9.144 17.257 1.00 92.56 82 GLY A C 1
ATOM 614 O O . GLY A 1 82 ? -24.592 8.151 17.033 1.00 92.56 82 GLY A O 1
ATOM 615 N N . ARG A 1 83 ? -23.326 9.846 16.270 1.00 95.12 83 ARG A N 1
ATOM 616 C CA . ARG A 1 83 ? -23.524 9.569 14.840 1.00 95.12 83 ARG A CA 1
ATOM 617 C C . ARG A 1 83 ? -22.615 8.443 14.377 1.00 95.12 83 ARG A C 1
ATOM 619 O O . ARG A 1 83 ? -21.460 8.354 14.785 1.00 95.12 83 ARG A O 1
ATOM 626 N N . CYS A 1 84 ? -23.131 7.590 13.497 1.00 93.25 84 CYS A N 1
ATOM 627 C CA . CYS A 1 84 ? -22.335 6.532 12.893 1.00 93.25 84 CYS A CA 1
ATOM 628 C C . CYS A 1 84 ? -21.523 7.083 11.715 1.00 93.25 84 CYS A C 1
ATOM 630 O O . CYS A 1 84 ? -22.087 7.501 10.707 1.00 93.25 84 CYS A O 1
ATOM 632 N N . CYS A 1 85 ? -20.202 7.054 11.849 1.00 94.50 85 CYS A N 1
ATOM 633 C CA . CYS A 1 85 ? -19.252 7.499 10.842 1.00 94.50 85 CYS A CA 1
ATOM 634 C C . CYS A 1 85 ? -18.552 6.293 10.211 1.00 94.50 85 CYS A C 1
ATOM 636 O O . CYS A 1 85 ? -18.230 5.317 10.894 1.00 94.50 85 CYS A O 1
ATOM 638 N N . VAL A 1 86 ? -18.285 6.370 8.906 1.00 95.00 86 VAL A N 1
ATOM 639 C CA . VAL A 1 86 ? -17.500 5.367 8.178 1.00 95.00 86 VAL A CA 1
ATOM 640 C C . VAL A 1 86 ? -16.399 6.067 7.400 1.00 95.00 86 VAL A C 1
ATOM 642 O O . VAL A 1 86 ? -16.674 6.876 6.519 1.00 95.00 86 VAL A O 1
ATOM 645 N N . VAL A 1 87 ? -15.150 5.722 7.695 1.00 94.81 87 VAL A N 1
ATOM 646 C CA . VAL A 1 87 ? -13.979 6.191 6.951 1.00 94.81 87 VAL A CA 1
ATOM 647 C C . VAL A 1 87 ? -13.479 5.048 6.085 1.00 94.81 87 VAL A C 1
ATOM 649 O O . VAL A 1 87 ? -13.263 3.935 6.566 1.00 94.81 87 VAL A O 1
ATOM 652 N N . THR A 1 88 ? -13.315 5.318 4.791 1.00 93.38 88 THR A N 1
ATOM 653 C CA . THR A 1 88 ? -12.784 4.357 3.821 1.00 93.38 88 THR A CA 1
ATOM 654 C C . THR A 1 88 ? -11.543 4.934 3.167 1.00 93.38 88 THR A C 1
ATOM 656 O O . THR A 1 88 ? -11.609 6.004 2.571 1.00 93.38 88 THR A O 1
ATOM 659 N N . ARG A 1 89 ? -10.437 4.193 3.205 1.00 92.19 89 ARG A N 1
ATOM 660 C CA . ARG A 1 89 ? -9.241 4.484 2.409 1.00 92.19 89 ARG A CA 1
ATOM 661 C C . ARG A 1 89 ? -8.957 3.331 1.460 1.00 92.19 89 ARG A C 1
ATOM 663 O O . ARG A 1 89 ? -9.147 2.167 1.823 1.00 92.19 89 ARG A O 1
ATOM 670 N N . ARG A 1 90 ? -8.540 3.656 0.237 1.00 89.38 90 ARG A N 1
ATOM 671 C CA . ARG A 1 90 ? -8.251 2.689 -0.827 1.00 89.38 90 ARG A CA 1
ATOM 672 C C . ARG A 1 90 ? -6.849 2.914 -1.365 1.00 89.38 90 ARG A C 1
ATOM 674 O O . ARG A 1 90 ? -6.400 4.051 -1.448 1.00 89.38 90 ARG A O 1
ATOM 681 N N . MET A 1 91 ? -6.197 1.825 -1.742 1.00 86.00 91 MET A N 1
ATOM 682 C CA . MET A 1 91 ? -4.884 1.828 -2.378 1.00 86.00 91 MET A CA 1
ATOM 683 C C . MET A 1 91 ? -4.923 0.862 -3.552 1.00 86.00 91 MET A C 1
ATOM 685 O O . MET A 1 91 ? -5.672 -0.116 -3.530 1.00 86.00 91 MET A O 1
ATOM 689 N N . MET A 1 92 ? -4.132 1.142 -4.579 1.00 81.50 92 MET A N 1
ATOM 690 C CA . MET A 1 92 ? -4.066 0.312 -5.774 1.00 81.50 92 MET A CA 1
ATOM 691 C C . MET A 1 92 ? -2.610 0.050 -6.101 1.00 81.50 92 MET A C 1
ATOM 693 O O . MET A 1 92 ? -1.781 0.955 -6.029 1.00 81.50 92 MET A O 1
ATOM 697 N N . GLN A 1 93 ? -2.317 -1.184 -6.480 1.00 76.44 93 GLN A N 1
ATOM 698 C CA . GLN A 1 93 ? -1.023 -1.554 -7.021 1.00 76.44 93 GLN A CA 1
ATOM 699 C C . GLN A 1 93 ? -1.232 -2.215 -8.381 1.00 76.44 93 GLN A C 1
ATOM 701 O O . GLN A 1 93 ? -2.149 -3.020 -8.560 1.00 76.44 93 GLN A O 1
ATOM 706 N N . PHE A 1 94 ? -0.371 -1.885 -9.339 1.00 71.94 94 PHE A N 1
ATOM 707 C CA . PHE A 1 94 ? -0.400 -2.429 -10.694 1.00 71.94 94 PHE A CA 1
ATOM 708 C C . PHE A 1 94 ? 0.816 -3.327 -10.937 1.00 71.94 94 PHE A C 1
ATOM 710 O O . PHE A 1 94 ? 1.914 -3.043 -10.450 1.00 71.94 94 PHE A O 1
ATOM 717 N N . LYS A 1 95 ? 0.624 -4.422 -11.686 1.00 63.69 95 LYS A N 1
ATOM 718 C CA . LYS A 1 95 ? 1.707 -5.327 -12.103 1.00 63.69 95 LYS A CA 1
ATOM 719 C C . LYS A 1 95 ? 2.509 -4.635 -13.203 1.00 63.69 95 LYS A C 1
ATOM 721 O O . LYS A 1 95 ? 2.221 -4.805 -14.384 1.00 63.69 95 LYS A O 1
ATOM 726 N N . GLY A 1 96 ? 3.491 -3.837 -12.794 1.00 61.50 96 GLY A N 1
ATOM 727 C CA . GLY A 1 96 ? 4.406 -3.151 -13.695 1.00 61.50 96 GLY A CA 1
ATOM 728 C C . GLY A 1 96 ? 3.756 -2.130 -14.634 1.00 61.50 96 GLY A C 1
ATOM 729 O O . GLY A 1 96 ? 2.557 -1.850 -14.617 1.00 61.50 96 GLY A O 1
ATOM 730 N N . ALA A 1 97 ? 4.632 -1.586 -15.465 1.00 56.59 97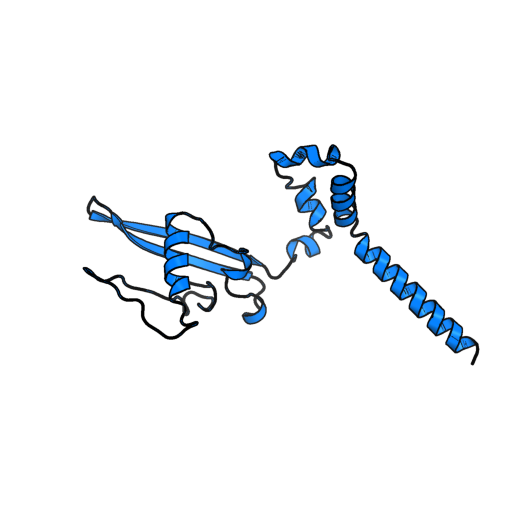 ALA A N 1
ATOM 731 C CA . ALA A 1 97 ? 4.520 -0.498 -16.422 1.00 56.59 97 ALA A CA 1
ATOM 732 C C . ALA A 1 97 ? 3.526 -0.737 -17.589 1.00 56.59 97 ALA A C 1
ATOM 734 O O . ALA A 1 97 ? 3.828 -0.399 -18.726 1.00 56.59 97 ALA A O 1
ATOM 735 N N . LYS A 1 98 ? 2.341 -1.331 -17.370 1.00 55.19 98 LYS A N 1
ATOM 736 C CA . LYS A 1 98 ? 1.410 -1.674 -18.469 1.00 55.19 98 LYS A CA 1
ATOM 737 C C . LYS A 1 98 ? 1.015 -0.464 -19.322 1.00 55.19 98 LYS A C 1
ATOM 739 O O . LYS A 1 98 ? 0.955 -0.591 -20.537 1.00 55.19 98 LYS A O 1
ATOM 744 N N . ILE A 1 99 ? 0.788 0.699 -18.707 1.00 63.09 99 ILE A N 1
ATOM 745 C CA . ILE A 1 99 ? 0.500 1.932 -19.456 1.00 63.09 99 ILE A CA 1
ATOM 746 C C . ILE A 1 99 ? 1.742 2.478 -20.167 1.00 63.09 99 ILE A C 1
ATOM 748 O O . ILE A 1 99 ? 1.653 2.883 -21.315 1.00 63.09 99 ILE A O 1
ATOM 752 N N . LEU A 1 100 ? 2.909 2.422 -19.528 1.00 58.78 100 LEU A N 1
ATOM 753 C CA . LEU A 1 100 ? 4.174 2.883 -20.106 1.00 58.78 100 LEU A CA 1
ATOM 754 C C . LEU A 1 100 ? 4.565 2.056 -21.340 1.00 58.78 100 LEU A C 1
ATOM 756 O O . LEU A 1 100 ? 4.954 2.622 -22.355 1.00 58.78 100 LEU A O 1
ATOM 760 N N . ASN A 1 101 ? 4.365 0.734 -21.289 1.00 63.28 101 ASN A N 1
ATOM 761 C CA . ASN A 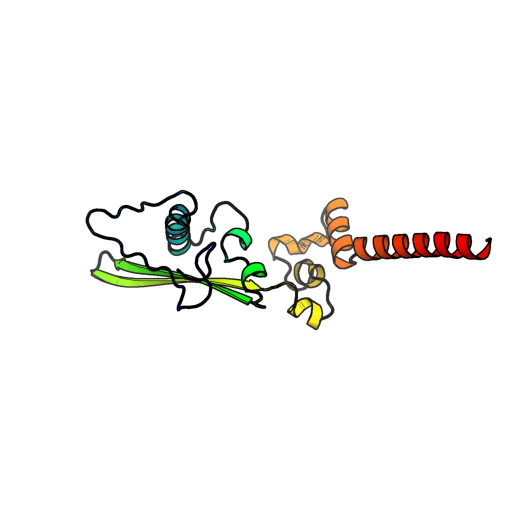1 101 ? 4.577 -0.158 -22.430 1.00 63.28 101 ASN A CA 1
ATOM 762 C C . ASN A 1 101 ? 3.608 0.142 -23.583 1.00 63.28 101 ASN A C 1
ATOM 764 O O . ASN A 1 101 ? 3.997 0.035 -24.739 1.00 63.28 101 ASN A O 1
ATOM 768 N N . LEU A 1 102 ? 2.361 0.524 -23.281 1.00 63.22 102 LEU A N 1
ATOM 769 C CA . LEU A 1 102 ? 1.383 0.935 -24.296 1.00 63.22 102 LEU A CA 1
ATOM 770 C C . LEU A 1 102 ? 1.709 2.309 -24.897 1.00 63.22 102 LEU A C 1
ATOM 772 O O . LEU A 1 102 ? 1.467 2.524 -26.078 1.00 63.22 102 LEU A O 1
ATOM 776 N N . LEU A 1 103 ? 2.257 3.225 -24.097 1.00 71.81 103 LEU A N 1
ATOM 777 C CA . LEU A 1 103 ? 2.693 4.550 -24.545 1.00 71.81 103 LEU A CA 1
ATOM 778 C C . LEU A 1 103 ? 4.030 4.507 -25.298 1.00 71.81 103 LEU A C 1
ATOM 780 O O . LEU A 1 103 ? 4.380 5.481 -25.955 1.00 71.81 103 LEU A O 1
ATOM 784 N N . GLY A 1 104 ? 4.785 3.408 -25.195 1.00 75.19 104 GLY A N 1
ATOM 785 C CA . GLY A 1 104 ? 6.122 3.294 -25.778 1.00 75.19 104 GLY A CA 1
ATOM 786 C C . GLY A 1 104 ? 7.148 4.236 -25.139 1.00 75.19 104 GLY A C 1
ATOM 787 O O . GLY A 1 104 ? 8.166 4.531 -25.759 1.00 75.19 104 GLY A O 1
ATOM 788 N N . LEU A 1 105 ? 6.887 4.725 -23.919 1.00 78.12 105 LEU A N 1
ATOM 789 C CA . LEU A 1 105 ? 7.743 5.691 -23.229 1.00 78.12 105 LEU A CA 1
ATOM 790 C C . LEU A 1 105 ? 8.426 5.057 -22.004 1.00 78.12 105 LEU A C 1
ATOM 792 O O . LEU A 1 105 ? 7.763 4.367 -21.221 1.00 78.12 105 LEU A O 1
ATOM 796 N N . PRO A 1 106 ? 9.727 5.324 -21.776 1.00 81.38 106 PRO A N 1
ATOM 797 C CA . PRO A 1 106 ? 10.390 5.053 -20.503 1.00 81.38 106 PRO A CA 1
ATOM 798 C C . PRO A 1 106 ? 9.651 5.684 -19.315 1.00 81.38 106 PRO A C 1
ATOM 800 O O . PRO A 1 106 ? 9.152 6.806 -19.411 1.00 81.38 106 PRO A O 1
ATOM 803 N N . ALA A 1 107 ? 9.647 5.001 -18.164 1.00 81.62 107 ALA A N 1
ATOM 804 C CA . ALA A 1 107 ? 9.043 5.509 -16.924 1.00 81.62 107 ALA A CA 1
ATOM 805 C C . ALA A 1 107 ? 9.569 6.902 -16.537 1.00 81.62 107 ALA A C 1
ATOM 807 O O . ALA A 1 107 ? 8.789 7.772 -16.160 1.00 81.62 107 ALA A O 1
ATOM 808 N N . ALA A 1 108 ? 10.873 7.118 -16.723 1.00 86.44 108 ALA A N 1
ATOM 809 C CA . ALA A 1 108 ? 11.562 8.367 -16.423 1.00 86.44 108 ALA A CA 1
ATOM 810 C C . ALA A 1 108 ? 11.032 9.574 -17.221 1.00 86.44 108 ALA A C 1
ATOM 812 O O . ALA A 1 108 ? 11.082 10.694 -16.727 1.00 86.44 108 ALA A O 1
ATOM 813 N N . ILE A 1 109 ? 10.471 9.374 -18.424 1.00 87.06 109 ILE A N 1
ATOM 814 C CA . ILE A 1 109 ? 9.845 10.475 -19.177 1.00 87.06 109 ILE A CA 1
ATOM 815 C C . ILE A 1 109 ? 8.558 10.930 -18.486 1.00 87.06 109 ILE A C 1
ATOM 817 O O . ILE A 1 109 ? 8.311 12.130 -18.369 1.00 87.06 109 ILE A O 1
ATOM 821 N N . LEU A 1 110 ? 7.738 9.990 -18.007 1.00 84.12 110 LEU A N 1
ATOM 822 C CA . LEU A 1 110 ? 6.542 10.368 -17.260 1.00 84.12 110 LEU A CA 1
ATOM 823 C C . LEU A 1 110 ? 6.902 11.062 -15.949 1.00 84.12 110 LEU A C 1
ATOM 825 O O . LEU A 1 110 ? 6.257 12.045 -15.615 1.00 84.12 110 LEU A O 1
ATOM 829 N N . ASP A 1 111 ? 7.922 10.580 -15.244 1.00 83.94 111 ASP A N 1
ATOM 830 C CA . ASP A 1 111 ? 8.276 11.080 -13.914 1.00 83.94 111 ASP A CA 1
ATOM 831 C C . ASP A 1 111 ? 8.986 12.444 -13.964 1.00 83.94 111 ASP A C 1
ATOM 833 O O . ASP A 1 111 ? 8.591 13.387 -13.286 1.00 83.94 111 ASP A O 1
ATOM 837 N N . TYR A 1 112 ? 9.991 12.600 -14.830 1.00 90.19 112 TYR A N 1
ATOM 838 C CA . TYR A 1 112 ? 10.821 13.810 -14.862 1.00 90.19 112 TYR A CA 1
ATOM 839 C C . TYR A 1 112 ? 10.336 14.885 -15.835 1.00 90.19 112 TYR A C 1
ATOM 841 O O . TYR A 1 112 ? 10.746 16.038 -15.703 1.00 90.19 112 TYR A O 1
ATOM 849 N N . VAL A 1 113 ? 9.484 14.543 -16.809 1.00 89.44 113 VAL A N 1
ATOM 850 C CA . VAL A 1 113 ? 9.042 15.487 -17.851 1.00 89.44 113 VAL A CA 1
ATOM 851 C C . VAL A 1 113 ? 7.538 15.740 -17.790 1.00 89.44 113 VAL A C 1
ATOM 853 O O . VAL A 1 113 ? 7.125 16.889 -17.677 1.00 89.44 113 VAL A O 1
ATOM 856 N N . VAL A 1 114 ? 6.707 14.695 -17.856 1.00 86.19 114 VAL A N 1
ATOM 857 C CA . VAL A 1 114 ? 5.243 14.862 -17.990 1.00 86.19 114 VAL A CA 1
ATOM 858 C C . VAL A 1 114 ? 4.566 15.187 -16.656 1.00 86.19 114 VAL A C 1
ATOM 860 O O . VAL A 1 114 ? 3.722 16.076 -16.595 1.00 86.19 114 VAL A O 1
ATOM 863 N N . PHE A 1 115 ? 4.929 14.474 -15.591 1.00 87.00 115 PHE A N 1
ATOM 864 C CA . PHE A 1 115 ? 4.361 14.596 -14.245 1.00 87.00 115 PHE A CA 1
ATOM 865 C C . PHE A 1 115 ? 5.402 15.053 -13.223 1.00 87.00 115 PHE A C 1
ATOM 867 O O . PHE A 1 115 ? 5.317 14.700 -12.048 1.00 87.00 115 PHE A O 1
ATOM 874 N N . CYS A 1 116 ? 6.370 15.853 -13.677 1.00 87.75 116 CYS A N 1
ATOM 875 C CA . CYS A 1 116 ? 7.410 16.402 -12.822 1.00 87.75 116 CYS A CA 1
ATOM 876 C C . CYS A 1 116 ? 6.793 17.130 -11.620 1.00 87.75 116 CYS A C 1
ATOM 878 O O . CYS A 1 116 ? 5.908 17.978 -11.777 1.00 87.75 116 CYS A O 1
ATOM 880 N N . HIS A 1 117 ? 7.256 16.791 -10.416 1.00 81.31 117 HIS A N 1
ATOM 881 C CA . HIS A 1 117 ? 6.793 17.445 -9.200 1.00 81.31 117 HIS A CA 1
ATOM 882 C C . HIS A 1 117 ? 7.169 18.933 -9.232 1.00 81.31 117 HIS A C 1
ATOM 884 O O . HIS A 1 117 ? 8.273 19.286 -9.638 1.00 8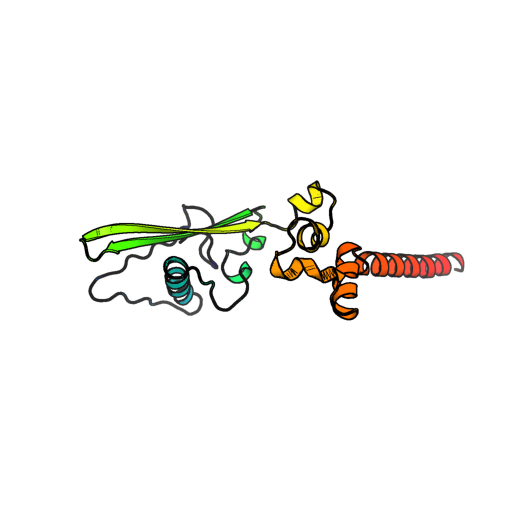1.31 117 HIS A O 1
ATOM 890 N N . GLN A 1 118 ? 6.272 19.818 -8.787 1.00 81.94 118 GLN A N 1
ATOM 891 C CA . GLN A 1 118 ? 6.475 21.272 -8.875 1.00 81.94 118 GLN A CA 1
ATOM 892 C C . GLN A 1 118 ? 7.758 21.739 -8.168 1.00 81.94 118 GLN A C 1
ATOM 894 O O . GLN A 1 118 ? 8.433 22.644 -8.644 1.00 81.94 118 GLN A O 1
ATOM 899 N N . GLU A 1 119 ? 8.113 21.107 -7.051 1.00 86.75 119 GLU A N 1
ATOM 900 C CA . GLU A 1 119 ? 9.348 21.405 -6.307 1.00 86.75 119 GLU A CA 1
ATOM 901 C C . GLU A 1 119 ? 10.613 20.885 -7.007 1.00 86.75 119 GLU A C 1
ATOM 903 O O . GLU A 1 119 ? 11.713 21.337 -6.711 1.00 86.75 119 GLU A O 1
ATOM 908 N N . GLU A 1 120 ? 10.463 19.954 -7.950 1.00 86.19 120 GLU A N 1
ATOM 909 C CA . GLU A 1 120 ? 11.563 19.340 -8.691 1.00 86.19 120 GLU A CA 1
ATOM 910 C C . GLU A 1 120 ? 11.672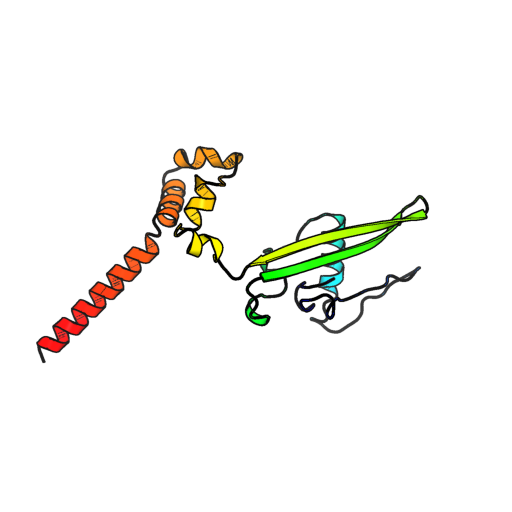 19.849 -10.132 1.00 86.19 120 GLU A C 1
ATOM 912 O O . GLU A 1 120 ? 12.550 19.408 -10.867 1.00 86.19 120 GLU A O 1
ATOM 917 N N . SER A 1 121 ? 10.827 20.790 -10.567 1.00 91.81 121 SER A N 1
ATOM 918 C CA . SER A 1 121 ? 10.784 21.238 -11.968 1.00 91.81 121 SER A CA 1
ATOM 919 C C . SER A 1 121 ? 12.075 21.909 -12.445 1.00 91.81 121 SER A C 1
ATOM 921 O O . SER A 1 121 ? 12.311 22.020 -13.646 1.00 91.81 121 SER A O 1
ATOM 923 N N . SER A 1 122 ? 12.919 22.363 -11.515 1.00 93.94 122 SER A N 1
ATOM 924 C CA . SER A 1 122 ? 14.236 22.936 -11.796 1.00 93.94 122 SER A CA 1
ATOM 925 C C . SER A 1 122 ? 15.350 21.895 -11.917 1.00 93.94 122 SER A C 1
ATOM 927 O O . SER A 1 122 ? 16.503 22.290 -12.060 1.00 93.94 122 SER A O 1
ATOM 929 N N . TRP A 1 123 ? 15.046 20.593 -11.910 1.00 93.94 123 TRP A N 1
ATOM 930 C CA . TRP A 1 123 ? 16.056 19.539 -12.049 1.00 93.94 123 TRP A CA 1
ATOM 931 C C . TRP A 1 123 ? 16.983 19.657 -13.271 1.00 93.94 123 TRP A C 1
ATOM 933 O O . TRP A 1 123 ? 18.123 19.206 -13.163 1.00 93.94 123 TRP A O 1
ATOM 943 N N . PRO A 1 124 ? 16.602 20.270 -14.418 1.00 95.81 124 PRO A N 1
ATOM 944 C CA . PRO A 1 124 ? 17.557 20.493 -15.507 1.00 95.81 124 PRO A CA 1
ATOM 945 C C . PRO A 1 124 ? 18.725 21.412 -15.114 1.00 95.81 124 PRO A C 1
A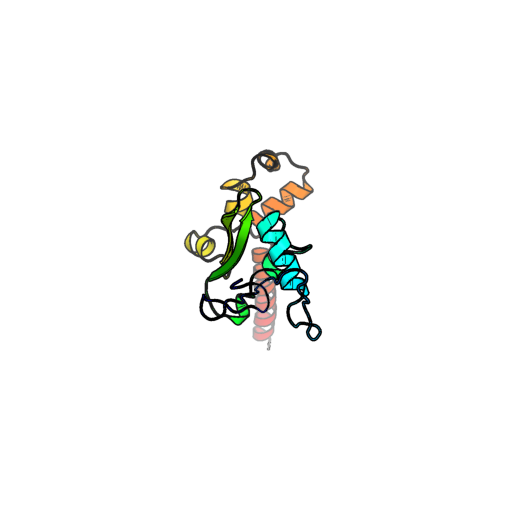TOM 947 O O . PRO A 1 124 ? 19.734 21.454 -15.812 1.00 95.81 124 PRO A O 1
ATOM 950 N N . LEU A 1 125 ? 18.575 22.151 -14.012 1.00 95.25 125 LEU A N 1
ATOM 951 C CA . LEU A 1 125 ? 19.563 23.054 -13.427 1.00 95.25 125 LEU A CA 1
ATOM 952 C C . LEU A 1 125 ? 20.255 22.453 -12.189 1.00 95.25 125 LEU A C 1
ATOM 954 O O . LEU A 1 125 ? 21.040 23.149 -11.544 1.00 95.25 125 LEU A O 1
ATOM 958 N N . ASP A 1 126 ? 19.965 21.194 -11.840 1.00 95.12 126 ASP A N 1
ATOM 959 C CA . ASP A 1 126 ? 20.625 20.507 -10.729 1.00 95.12 126 ASP A CA 1
ATOM 960 C C . ASP A 1 126 ? 22.114 20.266 -11.012 1.00 95.12 126 ASP A C 1
ATOM 962 O O . ASP A 1 126 ? 22.623 20.373 -12.131 1.00 95.12 126 ASP A O 1
ATOM 966 N N . GLU A 1 127 ? 22.832 19.886 -9.957 1.00 96.19 127 GLU A N 1
ATOM 967 C CA . GLU A 1 127 ? 24.241 19.526 -10.036 1.00 96.19 127 GLU A CA 1
ATOM 968 C C . GLU A 1 127 ? 24.521 18.406 -11.064 1.00 96.19 127 GLU A C 1
ATOM 970 O O . GLU A 1 127 ? 23.722 17.469 -11.206 1.00 96.19 127 GLU A O 1
ATOM 975 N N . PRO A 1 128 ? 25.689 18.427 -11.742 1.00 96.81 128 PRO A N 1
ATOM 976 C CA . PRO A 1 128 ? 25.959 17.570 -12.902 1.00 96.81 128 PRO A CA 1
ATOM 977 C C . PRO A 1 128 ? 25.746 16.072 -12.669 1.00 96.81 128 PRO A C 1
ATOM 979 O O . PRO A 1 128 ? 25.362 15.348 -13.585 1.00 96.81 128 PRO A O 1
ATOM 982 N N . LYS A 1 129 ? 25.987 15.597 -11.442 1.00 95.50 129 LYS A N 1
ATOM 983 C CA . LYS A 1 129 ? 25.808 14.190 -11.078 1.00 95.50 129 LYS A CA 1
ATOM 984 C C . LYS A 1 129 ? 24.334 13.771 -11.120 1.00 95.50 129 LYS A C 1
ATOM 986 O O . LYS A 1 129 ? 24.014 12.794 -11.789 1.00 95.50 129 LYS A O 1
ATOM 991 N N . LYS A 1 130 ? 23.448 14.522 -10.456 1.00 92.81 130 LYS A N 1
ATOM 992 C CA . LYS A 1 130 ? 22.001 14.239 -10.428 1.00 92.81 130 LYS A CA 1
ATOM 993 C C . LYS A 1 130 ? 21.377 14.395 -11.807 1.00 92.81 130 LYS A C 1
ATOM 995 O O . LYS A 1 130 ? 20.566 13.570 -12.220 1.00 92.81 130 LYS A O 1
ATOM 1000 N N . LEU A 1 131 ? 21.805 15.425 -12.538 1.00 94.94 131 LEU A N 1
ATOM 1001 C CA . LEU A 1 131 ? 21.375 15.653 -13.911 1.00 94.94 131 LEU A CA 1
ATOM 1002 C C . LEU A 1 131 ? 21.730 14.459 -14.808 1.00 94.94 131 LEU A C 1
ATOM 1004 O O . LEU A 1 131 ? 20.889 13.970 -15.564 1.00 94.94 131 LEU A O 1
ATOM 1008 N N . LYS A 1 132 ? 22.963 13.951 -14.688 1.00 94.31 132 LYS A N 1
ATOM 1009 C CA . LYS A 1 132 ? 23.418 12.771 -15.423 1.00 94.31 132 LYS A CA 1
ATOM 1010 C C . LYS A 1 132 ? 22.612 11.519 -15.074 1.00 94.31 132 LYS A C 1
ATOM 1012 O O . LYS A 1 132 ? 22.241 10.791 -15.987 1.00 94.31 132 LYS A O 1
ATOM 1017 N N . GLU A 1 133 ? 22.337 11.279 -13.795 1.00 93.56 133 GLU A N 1
ATOM 1018 C CA . GLU A 1 133 ? 21.529 10.134 -13.352 1.00 93.56 133 GLU A CA 1
ATOM 1019 C C . GLU A 1 133 ? 20.128 10.166 -13.991 1.00 93.56 133 GLU A C 1
ATOM 1021 O O . GLU A 1 133 ? 19.725 9.192 -14.626 1.00 93.56 133 GLU A O 1
ATOM 1026 N N . ARG A 1 134 ? 19.440 11.319 -13.965 1.00 92.75 134 ARG A N 1
ATOM 1027 C CA . ARG A 1 134 ? 18.123 11.480 -14.613 1.00 92.75 134 ARG A CA 1
ATOM 1028 C C . ARG A 1 134 ? 18.183 11.263 -16.131 1.00 92.75 134 ARG A C 1
ATOM 1030 O O . ARG A 1 134 ? 17.307 10.606 -16.692 1.00 92.75 134 ARG A O 1
ATOM 1037 N N . PHE A 1 135 ? 19.217 11.766 -16.811 1.00 94.25 135 PHE A N 1
ATOM 1038 C CA 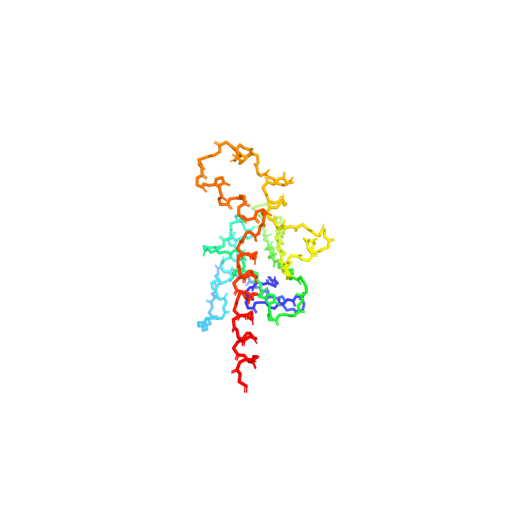. PHE A 1 135 ? 19.398 11.521 -18.248 1.00 94.25 135 PHE A CA 1
ATOM 1039 C C . PHE A 1 135 ? 19.677 10.051 -18.572 1.00 94.25 135 PHE A C 1
ATOM 1041 O O . PHE A 1 135 ? 19.108 9.524 -19.529 1.00 94.25 135 PHE A O 1
ATOM 1048 N N . ASP A 1 136 ? 20.516 9.377 -17.785 1.00 92.25 136 ASP A N 1
ATOM 1049 C CA . ASP A 1 136 ? 20.818 7.958 -17.981 1.00 92.25 136 ASP A CA 1
ATOM 1050 C C . ASP A 1 136 ? 19.546 7.098 -17.853 1.00 92.25 136 ASP A C 1
ATOM 1052 O O . ASP A 1 136 ? 19.382 6.120 -18.591 1.00 92.25 136 ASP A O 1
ATOM 1056 N N . GLU A 1 137 ? 18.622 7.487 -16.969 1.00 90.19 137 GLU A N 1
ATOM 1057 C CA . GLU A 1 137 ? 17.308 6.859 -16.814 1.00 90.19 137 GLU A CA 1
ATOM 1058 C C . GLU A 1 137 ? 16.348 7.168 -17.974 1.00 90.19 137 GLU A C 1
ATOM 1060 O O . GLU A 1 137 ? 15.721 6.247 -18.505 1.00 90.19 137 GLU A O 1
ATOM 1065 N N . ILE A 1 138 ? 16.264 8.430 -18.417 1.00 91.19 138 ILE A N 1
ATOM 1066 C CA . ILE A 1 138 ? 15.437 8.846 -19.568 1.00 91.19 138 ILE A CA 1
ATOM 1067 C C . ILE A 1 138 ? 15.855 8.100 -20.837 1.00 91.19 138 ILE A C 1
ATOM 1069 O O . ILE A 1 138 ? 15.005 7.575 -21.557 1.00 91.19 138 ILE A O 1
ATOM 1073 N N . PHE A 1 139 ? 17.159 8.018 -21.095 1.00 90.75 139 PHE A N 1
ATOM 1074 C CA . PHE A 1 139 ? 17.707 7.365 -22.284 1.00 90.75 139 PHE A CA 1
ATOM 1075 C C . PHE A 1 139 ? 17.948 5.861 -22.106 1.00 90.75 139 PHE A C 1
ATOM 1077 O O . PHE A 1 139 ? 18.408 5.208 -23.041 1.00 90.75 139 PHE A O 1
ATOM 1084 N N . GLN A 1 140 ? 17.645 5.297 -20.931 1.00 86.31 140 GLN A N 1
ATOM 1085 C CA . GLN A 1 140 ? 17.846 3.879 -20.611 1.00 86.31 140 GLN A CA 1
ATOM 1086 C C . GLN A 1 140 ? 19.268 3.385 -20.946 1.00 86.31 140 GLN A C 1
ATOM 1088 O O . GLN A 1 140 ? 19.459 2.276 -21.456 1.00 86.31 140 GLN A O 1
ATOM 1093 N N . VAL A 1 141 ? 20.288 4.202 -20.652 1.00 87.69 141 VAL A N 1
ATOM 1094 C CA . VAL A 1 141 ? 21.685 3.979 -21.078 1.00 87.69 141 VAL A CA 1
ATOM 1095 C C . VAL A 1 141 ? 22.212 2.620 -20.607 1.00 87.69 141 VAL A C 1
ATOM 1097 O O . VAL A 1 141 ? 22.903 1.922 -21.348 1.00 87.69 141 VAL A O 1
ATOM 1100 N N . THR A 1 142 ? 21.826 2.183 -19.407 1.00 84.25 142 THR A N 1
ATOM 1101 C CA . THR A 1 142 ? 22.216 0.873 -18.860 1.00 84.25 142 THR A CA 1
ATOM 1102 C C . THR A 1 142 ? 21.718 -0.309 -19.698 1.00 84.25 142 THR A C 1
ATOM 1104 O O . THR A 1 142 ? 22.399 -1.333 -19.766 1.00 84.25 142 THR A O 1
ATOM 1107 N N . GLY A 1 143 ? 20.561 -0.181 -20.356 1.00 83.31 143 GLY A N 1
ATOM 1108 C CA . GLY A 1 143 ? 20.030 -1.188 -21.274 1.00 83.31 143 GLY A CA 1
ATOM 1109 C C . GLY A 1 143 ? 20.881 -1.305 -22.537 1.00 83.31 143 GLY A C 1
ATOM 1110 O O . GLY A 1 143 ? 21.271 -2.411 -22.915 1.00 83.31 143 GLY A O 1
ATOM 1111 N N . TYR A 1 144 ? 21.248 -0.167 -23.132 1.00 85.50 144 TYR A N 1
ATOM 1112 C CA . TYR A 1 144 ? 22.110 -0.123 -24.316 1.00 85.50 144 TYR A CA 1
ATOM 1113 C C . TYR A 1 144 ? 23.512 -0.667 -24.045 1.00 85.50 144 TYR A C 1
ATOM 1115 O O . TYR A 1 144 ? 24.013 -1.469 -24.830 1.00 85.50 144 TYR A O 1
ATOM 1123 N N . VAL A 1 145 ? 24.131 -0.291 -22.921 1.00 88.88 145 VAL A N 1
ATOM 1124 C CA . VAL A 1 145 ? 25.468 -0.787 -22.551 1.00 88.88 145 VAL A CA 1
ATOM 1125 C C . VAL A 1 145 ? 25.466 -2.313 -22.429 1.00 88.88 145 VAL A C 1
ATOM 1127 O O . VAL A 1 145 ? 26.300 -2.976 -23.040 1.00 88.88 145 VAL A O 1
ATOM 1130 N N . LYS A 1 146 ? 24.471 -2.887 -21.738 1.00 89.00 146 LYS A N 1
ATOM 1131 C CA . LYS A 1 146 ? 24.331 -4.347 -21.617 1.00 89.00 146 LYS A CA 1
ATOM 1132 C C . LYS A 1 146 ? 24.119 -5.026 -22.968 1.00 89.00 146 LYS A C 1
ATOM 1134 O O . LYS A 1 146 ? 24.712 -6.071 -23.217 1.00 89.00 146 LYS A O 1
ATOM 1139 N N . ALA A 1 147 ? 23.292 -4.449 -23.839 1.00 88.50 147 ALA A N 1
ATOM 1140 C CA . ALA A 1 147 ? 23.055 -4.997 -25.173 1.00 88.50 147 ALA A CA 1
ATOM 1141 C C . ALA A 1 147 ? 24.340 -5.010 -26.017 1.00 88.50 147 ALA A C 1
ATOM 1143 O O . ALA A 1 147 ? 24.649 -6.010 -26.663 1.00 88.50 147 ALA A O 1
ATOM 1144 N N . ILE A 1 148 ? 25.125 -3.931 -25.960 1.00 91.75 148 ILE A N 1
ATOM 1145 C CA . ILE A 1 148 ? 26.427 -3.839 -26.631 1.00 91.75 148 ILE A CA 1
ATOM 1146 C C . ILE A 1 148 ? 27.397 -4.896 -26.091 1.00 91.75 148 ILE A C 1
ATOM 1148 O O . ILE A 1 148 ? 28.107 -5.526 -26.876 1.00 91.75 148 ILE A O 1
ATOM 1152 N N . ASP A 1 149 ? 27.433 -5.115 -24.777 1.00 91.44 149 ASP A N 1
ATOM 1153 C CA . ASP A 1 149 ? 28.314 -6.116 -24.169 1.00 91.44 149 ASP A CA 1
ATOM 1154 C C . ASP A 1 149 ? 27.942 -7.544 -24.585 1.00 91.44 149 ASP A C 1
ATOM 1156 O O . ASP A 1 149 ? 28.830 -8.345 -24.887 1.00 91.44 149 ASP A O 1
ATOM 1160 N N . VAL A 1 150 ? 26.644 -7.846 -24.688 1.00 92.75 150 VAL A N 1
ATOM 1161 C CA . VAL A 1 150 ? 26.155 -9.126 -25.224 1.00 92.75 150 VAL A CA 1
ATOM 1162 C C . VAL A 1 150 ? 26.583 -9.297 -26.682 1.00 92.75 150 VAL A C 1
ATOM 1164 O O . VAL A 1 150 ? 27.192 -10.309 -27.015 1.00 92.75 150 VAL A O 1
ATOM 1167 N N . LEU A 1 151 ? 26.367 -8.292 -27.537 1.00 91.19 151 LEU A N 1
ATOM 1168 C CA . LEU A 1 151 ? 26.766 -8.351 -28.950 1.00 91.19 151 LEU A CA 1
ATOM 1169 C C . LEU A 1 151 ? 28.277 -8.552 -29.126 1.00 91.19 151 LEU A C 1
ATOM 1171 O O . LEU A 1 151 ? 28.711 -9.336 -29.967 1.00 91.19 151 LEU A O 1
ATOM 1175 N N . LYS A 1 152 ? 29.097 -7.875 -28.314 1.00 92.12 152 LYS A N 1
ATOM 1176 C CA . LYS A 1 152 ? 30.557 -8.050 -28.328 1.00 92.12 152 LYS A CA 1
ATOM 1177 C C . LYS A 1 152 ? 30.975 -9.456 -27.907 1.00 92.12 152 LYS A C 1
ATOM 1179 O O . LYS A 1 152 ? 31.963 -9.969 -28.431 1.00 92.12 152 LYS A O 1
ATOM 1184 N N . LYS A 1 153 ? 30.271 -10.055 -26.945 1.00 91.75 153 LYS A N 1
ATOM 1185 C CA . LYS A 1 153 ? 30.539 -11.417 -26.479 1.00 91.75 153 LYS A CA 1
ATOM 1186 C C . LYS A 1 153 ? 30.201 -12.441 -27.564 1.00 91.75 153 LYS A C 1
ATOM 1188 O O . LYS A 1 153 ? 31.068 -13.233 -27.918 1.00 91.75 153 LYS A O 1
ATOM 1193 N N . GLU A 1 154 ? 29.009 -12.342 -28.145 1.00 88.62 154 GLU A N 1
ATOM 1194 C CA . GLU A 1 154 ? 28.560 -13.196 -29.253 1.00 88.62 154 GLU A CA 1
ATOM 1195 C C . GLU A 1 154 ? 29.508 -13.105 -30.455 1.00 88.62 154 GLU A C 1
ATOM 1197 O O . GLU A 1 154 ? 29.875 -14.118 -31.045 1.00 88.62 154 GLU A O 1
ATOM 1202 N N . LEU A 1 155 ? 29.976 -11.902 -30.808 1.00 87.50 155 LEU A N 1
ATOM 1203 C CA . LEU A 1 155 ? 30.930 -11.733 -31.905 1.00 87.50 155 LEU A CA 1
ATOM 1204 C C . LEU A 1 155 ? 32.263 -12.445 -31.623 1.00 87.50 155 LEU A C 1
ATOM 1206 O O . LEU A 1 155 ? 32.821 -13.070 -32.519 1.00 87.50 155 LEU A O 1
ATOM 1210 N N . LYS A 1 156 ? 32.774 -12.383 -30.388 1.00 85.94 156 LYS A N 1
ATOM 1211 C CA . LYS A 1 156 ? 34.014 -13.080 -30.010 1.00 85.94 156 LYS A CA 1
ATOM 1212 C C . LYS A 1 156 ? 33.859 -14.598 -30.052 1.00 85.94 156 LYS A C 1
ATOM 1214 O O . LYS A 1 156 ? 34.769 -15.270 -30.525 1.00 85.94 156 LYS A O 1
ATOM 1219 N N . GLU A 1 157 ? 32.736 -15.122 -29.570 1.00 82.12 157 GLU A N 1
ATOM 1220 C CA . GLU A 1 157 ? 32.461 -16.563 -29.567 1.00 82.12 157 GLU A CA 1
ATOM 1221 C C . GLU A 1 157 ? 32.275 -17.092 -30.997 1.00 82.12 157 GLU A C 1
ATOM 1223 O O . GLU A 1 157 ? 32.908 -18.078 -31.367 1.00 82.12 157 GLU A O 1
ATOM 1228 N N . ASN A 1 158 ? 31.520 -16.386 -31.844 1.00 73.94 158 ASN A N 1
ATOM 1229 C CA . ASN A 1 158 ? 31.306 -16.784 -33.239 1.00 73.94 158 ASN A CA 1
ATOM 1230 C C . ASN A 1 158 ? 32.574 -16.681 -34.098 1.00 73.94 158 ASN A C 1
ATOM 1232 O O . ASN A 1 158 ? 32.802 -17.531 -34.954 1.00 73.94 158 ASN A O 1
ATOM 1236 N N . VAL A 1 159 ? 33.429 -15.678 -33.866 1.00 67.75 159 VAL A N 1
ATOM 1237 C CA . VAL A 1 159 ? 34.740 -15.611 -34.533 1.00 67.75 159 VAL A CA 1
ATOM 1238 C C . VAL A 1 159 ? 35.610 -16.796 -34.113 1.00 67.75 159 VAL A C 1
ATOM 1240 O O . VAL A 1 159 ? 36.261 -17.381 -34.970 1.00 67.75 159 VAL A O 1
ATOM 1243 N N . LEU A 1 160 ? 35.581 -17.209 -32.840 1.00 59.44 160 LEU A N 1
ATOM 1244 C CA . LEU A 1 160 ? 36.322 -18.387 -32.379 1.00 59.44 160 LEU A CA 1
ATOM 1245 C C . LEU A 1 160 ? 35.877 -19.672 -33.103 1.00 59.44 160 LEU A C 1
ATOM 1247 O O . LEU A 1 160 ? 36.720 -20.493 -33.441 1.00 59.44 160 LEU A O 1
ATOM 1251 N N . PHE A 1 161 ? 34.578 -19.820 -33.383 1.00 57.53 161 PHE A N 1
ATOM 1252 C CA . PHE A 1 161 ? 34.014 -20.981 -34.086 1.00 57.53 161 PHE A CA 1
ATOM 1253 C C . PHE A 1 161 ? 34.380 -21.074 -35.576 1.00 57.53 161 PHE A C 1
ATOM 1255 O O . PHE A 1 161 ? 34.304 -22.161 -36.130 1.00 57.53 161 PHE A O 1
ATOM 1262 N N . ILE A 1 162 ? 34.770 -19.978 -36.236 1.00 57.38 162 ILE A N 1
ATOM 1263 C CA . ILE A 1 162 ? 35.162 -19.991 -37.662 1.00 57.38 162 ILE A CA 1
ATOM 1264 C C . ILE A 1 162 ? 36.630 -20.431 -37.845 1.00 57.38 162 ILE A C 1
ATOM 1266 O O . ILE A 1 162 ? 37.035 -20.804 -38.943 1.00 57.38 162 ILE A O 1
ATOM 1270 N N . PHE A 1 163 ? 37.433 -20.401 -36.776 1.00 52.91 163 PHE A N 1
ATOM 1271 C CA . PHE A 1 163 ? 38.851 -20.782 -36.795 1.00 52.91 163 PHE A CA 1
ATOM 1272 C C . PHE A 1 163 ? 39.135 -22.204 -36.258 1.00 52.91 163 PHE A C 1
ATOM 1274 O O . PHE A 1 163 ? 40.307 -22.556 -36.110 1.00 52.91 163 PHE A O 1
ATOM 1281 N N . PHE A 1 164 ? 38.101 -23.015 -36.000 1.00 46.34 164 PHE A N 1
ATOM 1282 C CA . PHE A 1 164 ? 38.186 -24.460 -35.722 1.00 46.34 164 PHE A CA 1
ATOM 1283 C C . PHE A 1 164 ? 37.444 -25.254 -36.799 1.00 46.34 164 PHE A C 1
ATOM 1285 O O . PHE A 1 164 ? 37.900 -26.380 -37.096 1.00 46.34 164 PHE A O 1
#

Organism: NCBI:txid637853

Sequence (164 aa):
MQGIRSVGVGPQNAAVVEFLSPLTILCGPNGAGKTTVIEALKYVTTGELPKGNLQAFIHDIRLCDKARVDASVKLKFRDIRGRCCVVTRRMMQFKGAKILNLLGLPAAILDYVVFCHQEESSWPLDEPKKLKERFDEIFQVTGYVKAIDVLKKELKENVLFIFF